Protein AF-X1EGJ7-F1 (afdb_monomer_lite)

Structure (mmCIF, N/CA/C/O backbone):
data_AF-X1EGJ7-F1
#
_entry.id   AF-X1EGJ7-F1
#
loop_
_atom_site.group_PDB
_atom_site.id
_atom_site.type_symbol
_atom_site.label_atom_id
_atom_site.label_alt_id
_atom_site.label_comp_id
_atom_site.label_asym_id
_atom_site.label_entity_id
_atom_site.label_seq_id
_atom_site.pdbx_PDB_ins_code
_atom_site.Cartn_x
_atom_site.Cartn_y
_atom_site.Cartn_z
_atom_site.occupancy
_atom_site.B_iso_or_equiv
_atom_site.auth_seq_id
_atom_site.auth_comp_id
_atom_site.auth_asym_id
_atom_site.auth_atom_id
_atom_site.pdbx_PDB_model_num
ATOM 1 N N . LYS A 1 1 ? -11.960 -1.258 -15.805 1.00 50.38 1 LYS A N 1
ATOM 2 C CA . LYS A 1 1 ? -10.604 -1.869 -15.756 1.00 50.38 1 LYS A CA 1
ATOM 3 C C . LYS A 1 1 ? -10.156 -1.867 -14.297 1.00 50.38 1 LYS A C 1
ATOM 5 O O . LYS A 1 1 ? -10.194 -0.806 -13.694 1.00 50.38 1 LYS A O 1
ATOM 10 N N . GLY A 1 2 ? -9.892 -3.040 -13.713 1.00 60.94 2 GLY A N 1
ATOM 11 C CA . GLY A 1 2 ? -9.737 -3.214 -12.260 1.00 60.94 2 GLY A CA 1
ATOM 12 C C . GLY A 1 2 ? -8.401 -2.720 -11.701 1.00 60.94 2 GLY A C 1
ATOM 13 O O . GLY A 1 2 ? -7.391 -2.700 -12.404 1.00 60.94 2 GLY A O 1
ATOM 14 N N . SER A 1 3 ? -8.404 -2.334 -10.424 1.00 78.69 3 SER A N 1
ATOM 15 C CA . SER A 1 3 ? -7.197 -1.960 -9.680 1.00 78.69 3 SER A CA 1
ATOM 16 C C . SER A 1 3 ? -6.280 -3.173 -9.500 1.00 78.69 3 SER A C 1
ATOM 18 O O . SER A 1 3 ? -6.696 -4.208 -8.980 1.00 78.69 3 SER A O 1
ATOM 20 N N . GLY A 1 4 ? -5.003 -3.038 -9.869 1.00 83.44 4 GLY A N 1
ATOM 21 C CA . GLY A 1 4 ? -4.012 -4.094 -9.647 1.00 83.44 4 GLY A CA 1
ATOM 22 C C . GLY A 1 4 ? -3.831 -4.445 -8.164 1.00 83.44 4 GLY A C 1
ATOM 23 O O . GLY A 1 4 ? -3.515 -5.589 -7.852 1.00 83.44 4 GLY A O 1
ATOM 24 N N . MET A 1 5 ? -4.065 -3.487 -7.254 1.00 85.81 5 MET A N 1
ATOM 25 C CA . MET A 1 5 ? -4.050 -3.743 -5.808 1.00 85.81 5 MET A CA 1
ATOM 26 C C . MET A 1 5 ? -5.235 -4.600 -5.385 1.00 85.81 5 MET A C 1
ATOM 28 O O . MET A 1 5 ? -5.035 -5.595 -4.697 1.00 85.81 5 MET A O 1
ATOM 32 N N . ARG A 1 6 ? -6.440 -4.269 -5.858 1.00 88.12 6 ARG A N 1
ATOM 33 C CA . ARG A 1 6 ? -7.647 -5.054 -5.576 1.00 88.12 6 ARG A CA 1
ATOM 34 C C . ARG A 1 6 ? -7.485 -6.496 -6.039 1.00 88.12 6 ARG A C 1
ATOM 36 O O . ARG A 1 6 ? -7.656 -7.403 -5.239 1.00 88.12 6 ARG A O 1
ATOM 43 N N . ASN A 1 7 ? -7.042 -6.699 -7.278 1.00 89.00 7 ASN A N 1
ATOM 44 C CA . ASN A 1 7 ? -6.839 -8.042 -7.822 1.00 89.00 7 ASN A CA 1
ATOM 45 C C . ASN A 1 7 ? -5.761 -8.828 -7.055 1.00 89.00 7 ASN A C 1
ATOM 47 O O . ASN A 1 7 ? -5.837 -10.048 -6.935 1.00 89.00 7 ASN A O 1
ATOM 51 N N . ALA A 1 8 ? -4.702 -8.164 -6.581 1.00 89.19 8 ALA A N 1
ATOM 52 C CA . ALA A 1 8 ? -3.678 -8.822 -5.773 1.00 89.19 8 ALA A CA 1
ATOM 53 C C . ALA A 1 8 ? -4.222 -9.203 -4.389 1.00 89.19 8 ALA A C 1
ATOM 55 O O . ALA A 1 8 ? -4.033 -10.338 -3.963 1.00 89.19 8 ALA A O 1
ATOM 56 N N . PHE A 1 9 ? -4.942 -8.289 -3.742 1.00 89.56 9 PHE A N 1
ATOM 57 C CA . PHE A 1 9 ? -5.538 -8.503 -2.431 1.00 89.56 9 PHE A CA 1
ATOM 58 C C . PHE A 1 9 ? -6.607 -9.600 -2.446 1.00 89.56 9 PHE A C 1
ATOM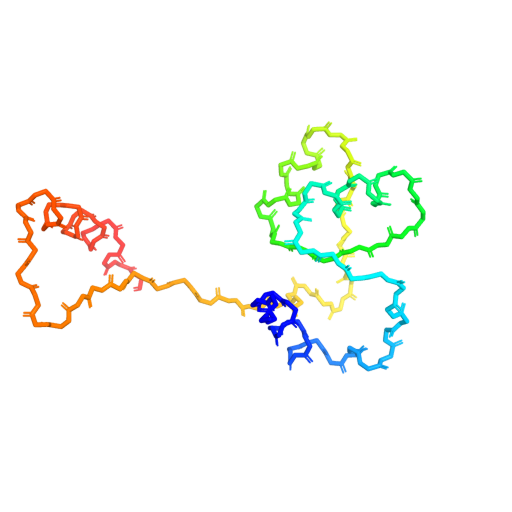 60 O O . PHE A 1 9 ? -6.544 -10.514 -1.634 1.00 89.56 9 PHE A O 1
ATOM 67 N N . GLU A 1 10 ? -7.510 -9.583 -3.426 1.00 91.25 10 GLU A N 1
ATOM 68 C CA . GLU A 1 10 ? -8.544 -10.609 -3.608 1.00 91.25 10 GLU A CA 1
ATOM 69 C C . GLU A 1 10 ? -7.963 -12.021 -3.763 1.00 91.25 10 GLU A C 1
ATOM 71 O O . GLU A 1 10 ? -8.529 -12.986 -3.255 1.00 91.25 10 GLU A O 1
ATOM 76 N N . ARG A 1 11 ? -6.817 -12.152 -4.443 1.00 90.06 11 ARG A N 1
ATOM 77 C CA . ARG A 1 11 ? -6.170 -13.454 -4.670 1.00 90.06 11 ARG A CA 1
ATOM 78 C C . ARG A 1 11 ? -5.328 -13.938 -3.495 1.00 90.06 11 ARG A C 1
ATOM 80 O O . ARG A 1 11 ? -5.206 -15.143 -3.318 1.00 90.06 11 ARG A O 1
ATOM 87 N N . GLN A 1 12 ? -4.681 -13.027 -2.770 1.00 90.81 12 GLN A N 1
ATOM 88 C CA . GLN A 1 12 ? -3.680 -13.383 -1.759 1.00 90.81 12 GLN A CA 1
ATOM 89 C C . GLN A 1 12 ? -4.230 -13.373 -0.334 1.00 90.81 12 GLN A C 1
ATOM 91 O O . GLN A 1 12 ? -3.700 -14.091 0.508 1.00 90.81 12 GLN A O 1
ATOM 96 N N . PHE A 1 13 ? -5.279 -12.597 -0.049 1.00 89.19 13 PHE A N 1
ATOM 97 C CA . PHE A 1 13 ? -5.830 -12.524 1.296 1.00 89.19 13 PHE A CA 1
ATOM 98 C C . PHE A 1 13 ? -6.824 -13.671 1.545 1.00 89.19 13 PHE A C 1
ATOM 100 O O . PHE A 1 13 ? -7.895 -13.684 0.930 1.00 89.19 13 PHE A O 1
ATOM 107 N N . PRO A 1 14 ? -6.527 -14.622 2.456 1.00 87.75 14 PRO A N 1
ATOM 108 C CA . PRO A 1 14 ? -7.313 -15.854 2.605 1.00 87.75 14 PRO A CA 1
ATOM 109 C C . PRO A 1 14 ? -8.787 -15.617 2.948 1.00 87.75 14 PRO A C 1
ATOM 111 O O . PRO A 1 14 ? -9.666 -16.360 2.516 1.00 87.75 14 PRO A O 1
ATOM 114 N N . ASP A 1 15 ? -9.060 -14.546 3.691 1.00 88.50 15 ASP A N 1
ATOM 115 C CA . ASP A 1 15 ? -10.389 -14.216 4.197 1.00 88.50 15 ASP A CA 1
ATOM 116 C C . ASP A 1 15 ? -11.094 -13.126 3.382 1.00 88.50 15 ASP A C 1
ATOM 118 O O . ASP A 1 15 ? -12.087 -12.562 3.840 1.00 88.50 15 ASP A O 1
ATOM 122 N N . TYR A 1 16 ? -10.640 -12.845 2.154 1.00 90.25 16 TYR A N 1
ATOM 123 C CA . TYR A 1 16 ? -11.230 -11.797 1.312 1.00 90.25 16 TYR A CA 1
ATOM 124 C C . TYR A 1 16 ? -12.751 -11.935 1.169 1.00 90.25 16 TYR A C 1
ATOM 126 O O . TYR A 1 16 ? -13.486 -10.966 1.341 1.00 90.25 16 TYR A O 1
ATOM 134 N N . LYS A 1 17 ? -13.246 -13.161 0.958 1.00 92.25 17 LYS A N 1
ATOM 135 C CA . LYS A 1 17 ? -14.686 -13.446 0.820 1.00 92.25 17 LYS A CA 1
ATOM 136 C C . LYS A 1 17 ? -15.504 -13.173 2.089 1.00 92.25 17 LYS A C 1
ATOM 138 O O . LYS A 1 17 ? -16.723 -13.065 2.003 1.00 92.25 17 LYS A O 1
ATOM 143 N N . LYS A 1 18 ? -14.861 -13.088 3.258 1.00 92.12 18 LYS A N 1
ATOM 144 C CA . LYS A 1 18 ? -15.510 -12.758 4.538 1.00 92.12 18 LYS A CA 1
ATOM 145 C C . LYS A 1 18 ? -15.616 -11.246 4.754 1.00 92.12 18 LYS A C 1
ATOM 147 O O . LYS A 1 18 ? -16.326 -10.809 5.660 1.00 92.12 18 LYS A O 1
ATOM 152 N N . LEU A 1 19 ? -14.918 -10.438 3.953 1.00 90.06 19 LEU A N 1
ATOM 153 C CA . LEU A 1 19 ? -14.934 -8.986 4.081 1.00 90.06 19 LEU A CA 1
ATOM 154 C C . LEU A 1 19 ? -16.265 -8.411 3.599 1.00 90.06 19 LEU A C 1
ATOM 156 O O . LEU A 1 19 ? -16.745 -8.701 2.505 1.00 90.06 19 LEU A O 1
ATOM 160 N N . LYS A 1 20 ? -16.837 -7.513 4.400 1.00 93.00 20 LYS A N 1
ATOM 161 C CA . LYS A 1 20 ? -18.011 -6.732 4.014 1.00 93.00 20 LYS A CA 1
ATOM 162 C C . LYS A 1 20 ? -17.564 -5.466 3.289 1.00 93.00 20 LYS A C 1
ATOM 164 O O . LYS A 1 20 ? -17.460 -4.409 3.909 1.00 93.00 20 LYS A O 1
ATOM 169 N N . ILE A 1 21 ? -17.296 -5.573 1.990 1.00 91.06 21 ILE A N 1
ATOM 170 C CA . ILE A 1 21 ? -16.896 -4.424 1.167 1.00 91.06 21 ILE A CA 1
ATOM 171 C C . ILE A 1 21 ? -18.037 -3.397 1.141 1.00 91.06 21 ILE A C 1
ATOM 173 O O . ILE A 1 21 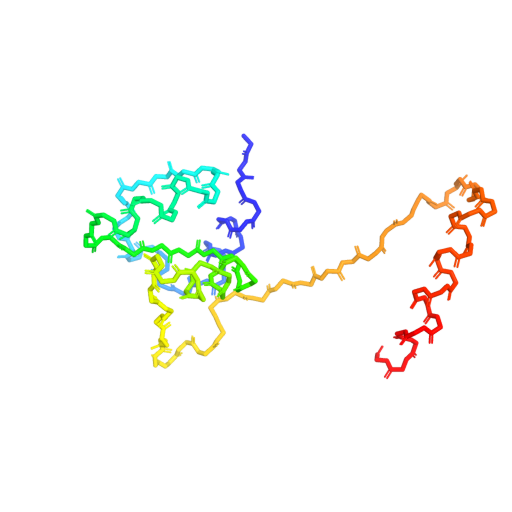? -19.161 -3.704 0.745 1.00 91.06 21 ILE A O 1
ATOM 177 N N . LYS A 1 22 ? -17.761 -2.188 1.640 1.00 91.62 22 LYS A N 1
ATOM 178 C CA . LYS A 1 22 ? -18.739 -1.092 1.743 1.00 91.62 22 LYS A CA 1
ATOM 179 C C . LYS A 1 22 ? -18.614 -0.057 0.643 1.00 91.62 22 LYS A C 1
ATOM 181 O O . LYS A 1 22 ? -19.615 0.553 0.285 1.00 91.62 22 LYS A O 1
ATOM 186 N N . LEU A 1 23 ? -17.399 0.141 0.152 1.00 88.75 23 LEU A N 1
ATOM 187 C CA . LEU A 1 23 ? -17.076 1.172 -0.811 1.00 88.75 23 LEU A CA 1
ATOM 188 C C . LEU A 1 23 ? -15.910 0.700 -1.678 1.00 88.75 23 LEU A C 1
ATOM 190 O O . LEU A 1 23 ? -14.975 0.077 -1.174 1.00 88.75 23 LEU A O 1
ATOM 194 N N . GLU A 1 24 ? -15.969 1.019 -2.967 1.00 88.88 24 GLU A N 1
ATOM 195 C CA . GLU A 1 24 ? -14.852 0.863 -3.892 1.00 88.88 24 GLU A CA 1
ATOM 196 C C . GLU A 1 24 ? -14.468 2.229 -4.455 1.00 88.88 24 GLU A C 1
ATOM 198 O O . GLU A 1 24 ? -15.315 2.961 -4.963 1.00 88.88 24 GLU A O 1
ATOM 203 N N . MET A 1 25 ? -13.181 2.555 -4.384 1.00 88.62 25 MET A N 1
ATOM 204 C CA . MET A 1 25 ? -12.614 3.809 -4.878 1.00 88.62 25 MET A CA 1
ATOM 205 C C . MET A 1 25 ? -11.329 3.490 -5.643 1.00 88.62 25 MET A C 1
ATOM 207 O O . MET A 1 25 ? -10.691 2.462 -5.392 1.00 88.62 25 MET A O 1
ATOM 211 N N . ASN A 1 26 ? -10.966 4.335 -6.607 1.00 86.88 26 ASN A N 1
ATOM 212 C CA . ASN A 1 26 ? -9.830 4.076 -7.500 1.00 86.88 26 ASN A CA 1
ATOM 213 C C . ASN A 1 26 ? -8.660 5.046 -7.304 1.00 86.88 26 ASN A C 1
ATOM 215 O O . ASN A 1 26 ? -7.612 4.838 -7.913 1.00 86.88 26 ASN A O 1
ATOM 219 N N . ASP A 1 27 ? -8.820 6.068 -6.470 1.00 89.44 27 ASP A N 1
ATOM 220 C CA . ASP A 1 27 ? -7.799 7.061 -6.172 1.00 89.44 27 ASP A CA 1
ATOM 221 C C . ASP A 1 27 ? -7.432 7.030 -4.682 1.00 89.44 27 ASP A C 1
ATOM 223 O O . ASP A 1 27 ? -8.266 6.794 -3.808 1.00 89.44 27 ASP A O 1
ATOM 227 N N . ASN A 1 28 ? -6.147 7.219 -4.393 1.00 92.19 28 ASN A N 1
ATOM 228 C CA . ASN A 1 28 ? -5.640 7.082 -3.031 1.00 92.19 28 ASN A CA 1
ATOM 229 C C . ASN A 1 28 ? -6.105 8.227 -2.125 1.00 92.19 28 ASN A C 1
ATOM 231 O O . ASN A 1 28 ? -6.315 7.995 -0.940 1.00 92.19 28 ASN A O 1
ATOM 235 N N . GLU A 1 29 ? -6.268 9.436 -2.661 1.00 94.06 29 GLU A N 1
ATOM 236 C CA . GLU A 1 29 ? -6.634 10.625 -1.883 1.00 94.06 29 GLU A CA 1
ATOM 237 C C . GLU A 1 29 ? -8.053 10.516 -1.327 1.00 94.06 29 GLU A C 1
ATOM 239 O O . GLU A 1 29 ? -8.260 10.700 -0.128 1.00 94.06 29 GLU A O 1
ATOM 244 N N . SER A 1 30 ? -9.015 10.103 -2.151 1.00 94.31 30 SER A N 1
ATOM 245 C CA . SER A 1 30 ? -10.390 9.894 -1.702 1.00 94.31 30 SER A CA 1
ATOM 246 C C . SER A 1 30 ? -10.498 8.695 -0.760 1.00 94.31 30 SER A C 1
ATOM 248 O O . SER A 1 30 ? -11.292 8.734 0.175 1.00 94.31 30 SER A O 1
ATOM 250 N N . ILE A 1 31 ? -9.674 7.650 -0.938 1.00 94.69 31 ILE A N 1
ATOM 251 C CA . ILE A 1 31 ? -9.571 6.559 0.046 1.00 94.69 31 ILE A CA 1
ATOM 252 C C . ILE A 1 31 ? -9.074 7.093 1.394 1.00 94.69 31 ILE A C 1
ATOM 254 O O . ILE A 1 31 ? -9.634 6.729 2.427 1.00 94.69 31 ILE A O 1
ATOM 258 N N . ILE A 1 32 ? -8.033 7.932 1.398 1.00 96.44 32 ILE A N 1
ATOM 259 C CA . ILE A 1 32 ? -7.469 8.516 2.623 1.00 96.44 32 ILE A CA 1
ATOM 260 C C . ILE A 1 32 ? -8.513 9.386 3.322 1.00 96.44 32 ILE A C 1
ATOM 262 O O . ILE A 1 32 ? -8.756 9.152 4.501 1.00 96.44 32 ILE A O 1
ATOM 266 N N . SER A 1 33 ? -9.171 10.304 2.605 1.00 95.56 33 SER A N 1
ATOM 267 C CA . SER A 1 33 ? -10.231 11.162 3.162 1.00 95.56 33 SER A CA 1
ATOM 268 C C . SER A 1 33 ? -11.393 10.336 3.728 1.00 95.56 33 SER A C 1
ATOM 270 O O . SER A 1 33 ? -11.800 10.525 4.875 1.00 95.56 33 SER A O 1
ATOM 272 N N . ALA A 1 34 ? -11.862 9.323 2.989 1.00 95.31 34 ALA A N 1
ATOM 273 C CA . ALA A 1 34 ? -12.934 8.450 3.460 1.00 95.31 34 ALA A CA 1
ATOM 274 C C . ALA A 1 34 ? -12.553 7.676 4.732 1.00 95.31 34 ALA A C 1
ATOM 276 O O . ALA A 1 34 ? -13.410 7.443 5.582 1.00 95.31 34 ALA A O 1
ATOM 277 N N . VAL A 1 35 ? -11.291 7.259 4.881 1.00 96.00 35 VAL A N 1
ATOM 278 C CA . VAL A 1 35 ? -10.804 6.594 6.100 1.00 96.00 35 VAL A CA 1
ATOM 279 C C . VAL A 1 35 ? -10.626 7.595 7.242 1.00 96.00 35 VAL A C 1
ATOM 281 O O . VAL A 1 35 ? -11.065 7.306 8.351 1.00 96.00 35 VAL A O 1
ATOM 284 N N . SER A 1 36 ? -10.032 8.765 6.993 1.00 95.81 36 SER A N 1
ATOM 285 C CA . SER A 1 36 ? -9.743 9.766 8.030 1.00 95.81 36 SER A CA 1
ATOM 286 C C . SER A 1 36 ? -11.001 10.363 8.659 1.00 95.81 36 SER A C 1
ATOM 288 O O . SER A 1 36 ? -10.991 10.755 9.821 1.00 95.81 36 SER A O 1
ATOM 290 N N . GLU A 1 37 ? -12.095 10.421 7.899 1.00 93.69 37 GLU A N 1
ATOM 291 C CA . GLU A 1 37 ? -13.359 11.042 8.310 1.00 93.69 37 GLU A CA 1
ATOM 292 C C . GLU A 1 37 ? -14.415 10.018 8.758 1.00 93.69 37 GLU A C 1
ATOM 294 O O . GLU A 1 37 ? -15.575 10.364 8.992 1.00 93.69 37 GLU A O 1
ATOM 299 N N . SER A 1 38 ? -14.057 8.734 8.867 1.00 92.88 38 SER A N 1
ATOM 300 C CA . SER A 1 38 ? -15.022 7.686 9.195 1.00 92.88 38 SER A CA 1
ATOM 301 C C . SER A 1 38 ? -14.442 6.573 10.070 1.00 92.88 38 SER A C 1
ATOM 303 O O . SER A 1 38 ? -13.302 6.596 10.512 1.00 92.88 38 SER A O 1
ATOM 305 N N . LYS A 1 39 ? -15.274 5.563 10.339 1.00 90.94 39 LYS A N 1
ATOM 306 C CA . LYS A 1 39 ? -14.878 4.315 11.011 1.00 90.94 39 LYS A CA 1
ATOM 307 C C . LYS A 1 39 ? -14.473 3.208 10.033 1.00 90.94 39 LYS A C 1
ATOM 309 O O . LYS A 1 39 ? -14.413 2.039 10.420 1.00 90.94 39 LYS A O 1
ATOM 314 N N . TYR A 1 40 ? -14.329 3.534 8.751 1.00 93.06 40 TYR A N 1
ATOM 315 C CA . TYR A 1 40 ? -13.954 2.562 7.737 1.00 93.06 40 TYR A CA 1
ATOM 316 C C . TYR A 1 40 ? -12.454 2.287 7.761 1.00 93.06 40 TYR A C 1
ATOM 318 O O . TYR A 1 40 ? -11.645 3.112 8.166 1.00 93.06 40 TYR A O 1
ATOM 326 N N . ILE A 1 41 ? -12.103 1.095 7.294 1.00 92.94 41 ILE A N 1
ATOM 327 C CA . ILE A 1 41 ? -10.726 0.668 7.074 1.00 92.94 41 ILE A CA 1
ATOM 328 C C . ILE A 1 41 ? -10.538 0.410 5.586 1.00 92.94 41 ILE A C 1
ATOM 330 O O . ILE A 1 41 ? -11.472 -0.004 4.894 1.00 92.94 41 ILE A O 1
ATOM 334 N N . SER A 1 42 ? -9.328 0.645 5.099 1.00 93.00 42 SER A N 1
ATOM 335 C CA . SER A 1 42 ? -8.969 0.395 3.710 1.00 93.00 42 SER A CA 1
ATOM 336 C C . SER A 1 42 ? -7.594 -0.253 3.619 1.00 93.00 42 SER A C 1
ATOM 338 O O . SER A 1 42 ? -6.861 -0.347 4.603 1.00 93.00 42 SER A O 1
ATOM 340 N N . ILE A 1 43 ? -7.262 -0.719 2.420 1.00 89.50 43 ILE A N 1
ATOM 341 C CA . ILE A 1 43 ? -5.977 -1.320 2.083 1.00 89.50 43 ILE A CA 1
ATOM 342 C C . ILE A 1 43 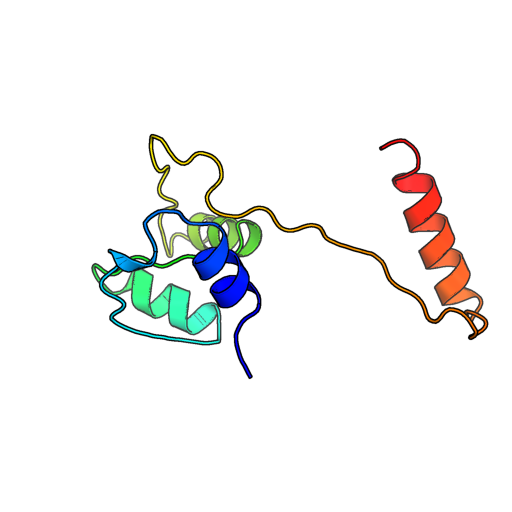? -5.405 -0.560 0.897 1.00 89.50 43 ILE 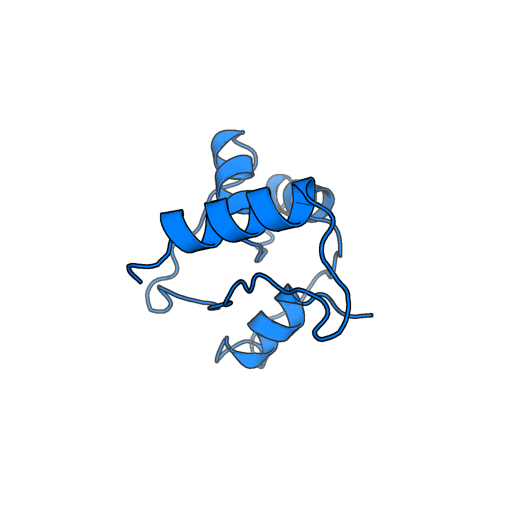A C 1
ATOM 344 O O . ILE A 1 43 ? -6.072 -0.361 -0.117 1.00 89.50 43 ILE A O 1
ATOM 348 N N . MET A 1 44 ? -4.144 -0.166 1.018 1.00 90.12 44 MET A N 1
ATOM 349 C CA . MET A 1 44 ? -3.397 0.538 -0.017 1.00 90.12 44 MET A CA 1
ATOM 350 C C . MET A 1 44 ? -1.926 0.124 0.007 1.00 90.12 44 MET A C 1
ATOM 352 O O . MET A 1 44 ? -1.526 -0.735 0.791 1.00 90.12 44 MET A O 1
ATOM 356 N N . SER A 1 45 ? -1.117 0.683 -0.893 1.00 89.12 45 SER A N 1
ATOM 357 C CA . SER A 1 45 ? 0.324 0.452 -0.861 1.00 89.12 45 SER A CA 1
ATOM 358 C C . SER A 1 45 ? 0.948 1.067 0.392 1.00 89.12 45 SER A C 1
ATOM 360 O O . SER A 1 45 ? 0.592 2.170 0.806 1.00 89.12 45 SER A O 1
ATOM 362 N N . GLU A 1 46 ? 1.925 0.361 0.954 1.00 89.38 46 GLU A N 1
ATOM 363 C CA . GLU A 1 46 ? 2.649 0.757 2.166 1.00 89.38 46 GLU A CA 1
ATOM 364 C C . GLU A 1 46 ? 3.202 2.185 2.078 1.00 89.38 46 GLU A C 1
ATOM 366 O O . GLU A 1 46 ? 2.967 2.992 2.969 1.00 89.38 46 GLU A O 1
ATOM 371 N N . MET A 1 47 ? 3.846 2.537 0.960 1.00 90.88 47 MET A N 1
ATOM 372 C CA . MET A 1 47 ? 4.400 3.879 0.749 1.00 90.88 47 MET A CA 1
ATOM 373 C C . MET A 1 47 ? 3.345 4.988 0.912 1.00 90.88 47 MET A C 1
ATOM 375 O O . MET A 1 47 ? 3.631 6.039 1.481 1.00 90.88 47 MET A O 1
ATOM 379 N N . MET A 1 48 ? 2.120 4.765 0.424 1.00 92.38 48 MET A N 1
ATOM 380 C CA . MET A 1 48 ? 1.036 5.748 0.538 1.00 92.38 48 MET A CA 1
ATOM 381 C C . MET A 1 48 ? 0.502 5.817 1.965 1.00 92.38 48 MET A C 1
ATOM 383 O O . MET A 1 48 ? 0.300 6.914 2.479 1.00 92.38 48 MET A O 1
ATOM 387 N N . ALA A 1 49 ? 0.350 4.664 2.621 1.00 94.00 49 ALA A N 1
ATOM 388 C CA . ALA A 1 49 ? -0.087 4.601 4.008 1.00 94.00 49 ALA A CA 1
ATOM 389 C C . ALA A 1 49 ? 0.905 5.304 4.951 1.00 94.00 49 ALA A C 1
ATOM 391 O O . ALA A 1 49 ? 0.485 6.095 5.790 1.00 94.00 49 ALA A O 1
ATOM 392 N N . ILE A 1 50 ? 2.215 5.091 4.764 1.00 95.69 50 ILE A N 1
ATOM 393 C CA . ILE A 1 50 ? 3.275 5.752 5.544 1.00 95.69 50 ILE A CA 1
ATOM 394 C C . ILE A 1 50 ? 3.228 7.268 5.351 1.00 95.69 50 ILE A C 1
ATOM 396 O O . ILE A 1 50 ? 3.331 8.014 6.322 1.00 95.69 50 ILE A O 1
ATOM 400 N N . ASN A 1 51 ? 3.071 7.741 4.113 1.00 96.06 51 ASN A N 1
ATOM 401 C CA . ASN A 1 51 ? 2.987 9.177 3.844 1.00 96.06 51 ASN A CA 1
ATOM 402 C C . ASN A 1 51 ? 1.747 9.803 4.500 1.00 96.06 51 ASN A C 1
ATOM 404 O O . ASN A 1 51 ? 1.854 10.858 5.121 1.00 96.06 51 ASN A O 1
ATOM 408 N N . ALA A 1 52 ? 0.593 9.139 4.405 1.00 96.88 52 ALA A N 1
ATOM 409 C CA . ALA A 1 52 ? -0.651 9.614 5.002 1.00 96.88 52 ALA A CA 1
ATOM 410 C C . ALA A 1 52 ? -0.621 9.575 6.542 1.00 96.88 52 ALA A C 1
ATOM 412 O O . ALA A 1 52 ? -1.110 10.500 7.187 1.00 96.88 52 ALA A O 1
ATOM 413 N N . GLU A 1 53 ? -0.003 8.553 7.143 1.00 97.62 53 GLU A N 1
ATOM 414 C CA . GLU A 1 53 ? 0.192 8.478 8.595 1.00 97.62 53 GLU A CA 1
ATOM 415 C C . GLU A 1 53 ? 1.160 9.559 9.094 1.00 97.62 53 GLU A C 1
ATOM 417 O O . GLU A 1 53 ? 0.871 10.225 10.085 1.00 97.62 53 GLU A O 1
ATOM 422 N N . LYS A 1 54 ? 2.270 9.809 8.384 1.00 97.50 54 LYS A N 1
ATOM 423 C CA . LYS A 1 54 ? 3.194 10.915 8.704 1.00 97.50 54 LYS A CA 1
ATOM 424 C C . LYS A 1 54 ? 2.521 12.285 8.628 1.00 97.50 54 LYS A C 1
ATOM 426 O O . LYS A 1 54 ? 2.888 13.177 9.385 1.00 97.50 54 LYS A O 1
ATOM 431 N N . ALA A 1 55 ? 1.548 12.441 7.733 1.00 97.06 55 ALA A N 1
ATOM 432 C CA . ALA A 1 55 ? 0.717 13.637 7.637 1.00 97.06 55 ALA A CA 1
ATOM 433 C C . ALA A 1 55 ? -0.384 13.707 8.717 1.00 97.06 55 ALA A C 1
ATOM 435 O O . ALA A 1 55 ? -1.123 14.686 8.763 1.00 97.06 55 ALA A O 1
ATOM 436 N N . GLY A 1 56 ? -0.514 12.689 9.576 1.00 97.12 56 GLY A N 1
ATOM 437 C CA . GLY A 1 56 ? -1.518 12.628 10.639 1.00 97.12 56 GLY A CA 1
ATOM 438 C C . GLY A 1 56 ? -2.941 12.340 10.155 1.00 97.12 56 GLY A C 1
ATOM 439 O O . GLY A 1 56 ? -3.882 12.517 10.922 1.00 97.12 56 GLY A O 1
ATOM 440 N N . LEU A 1 57 ? -3.116 11.910 8.900 1.00 97.25 57 LEU A N 1
ATOM 441 C CA . LEU A 1 57 ? -4.438 11.705 8.296 1.00 97.25 57 LEU A CA 1
ATOM 442 C C . LEU A 1 57 ? -5.043 10.348 8.663 1.00 97.25 57 LEU A C 1
ATOM 444 O O . LEU A 1 57 ? -6.255 10.217 8.793 1.00 97.25 57 LEU A O 1
ATOM 448 N N . ILE A 1 58 ? -4.209 9.322 8.821 1.00 96.75 58 ILE A N 1
ATOM 449 C CA . ILE A 1 58 ? -4.639 7.958 9.147 1.00 96.75 58 ILE A CA 1
ATOM 450 C C . ILE A 1 58 ? -3.695 7.329 10.169 1.00 96.75 58 ILE A C 1
ATOM 452 O O . ILE A 1 58 ? -2.619 7.855 10.449 1.00 96.75 58 ILE A O 1
ATOM 456 N N . LYS A 1 59 ? -4.064 6.149 10.670 1.00 95.81 59 LYS A N 1
ATOM 457 C CA . LYS A 1 59 ? -3.188 5.281 11.459 1.00 95.81 59 LYS A CA 1
ATOM 458 C C . LYS A 1 59 ? -2.982 3.956 10.731 1.00 95.81 59 LYS A C 1
ATOM 460 O O . LYS A 1 59 ? -3.957 3.348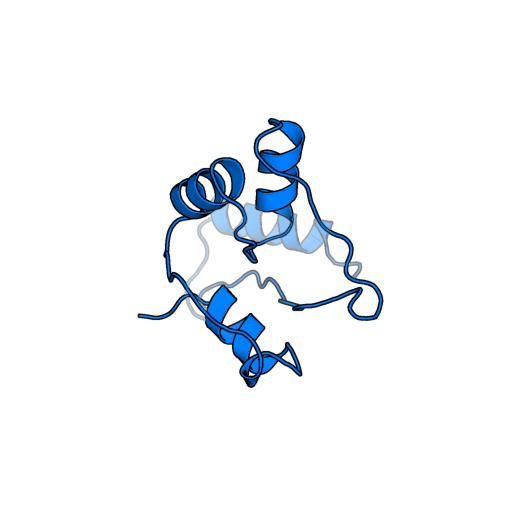 10.286 1.00 95.81 59 LYS A O 1
ATOM 465 N N . ILE A 1 60 ? -1.736 3.492 10.629 1.00 94.06 60 ILE A N 1
ATOM 466 C CA . ILE A 1 60 ? -1.439 2.157 10.100 1.00 94.06 60 ILE A CA 1
ATOM 467 C C . ILE A 1 60 ? -1.770 1.119 11.175 1.00 94.06 60 ILE A C 1
ATOM 469 O O . ILE A 1 60 ? -1.385 1.257 12.337 1.00 94.06 60 ILE A O 1
ATOM 473 N N . LEU A 1 61 ? -2.507 0.080 10.780 1.00 90.56 61 LEU A N 1
ATOM 474 C CA . LEU A 1 61 ? -2.897 -1.020 11.655 1.00 90.56 61 LEU A CA 1
ATOM 475 C C . LEU A 1 61 ? -1.996 -2.232 11.409 1.00 90.56 61 LEU A C 1
ATOM 477 O O . LEU A 1 61 ? -1.934 -2.748 10.294 1.00 90.56 61 LEU A O 1
ATOM 481 N N . GLU A 1 62 ? -1.356 -2.730 12.464 1.00 84.31 62 GLU A N 1
ATOM 482 C CA . GLU A 1 62 ? -0.649 -4.011 12.427 1.00 84.31 62 GLU A CA 1
ATOM 483 C C . GLU A 1 62 ? -1.634 -5.164 12.648 1.00 84.31 62 GLU A C 1
ATOM 485 O O . GLU A 1 62 ? -2.236 -5.306 13.718 1.00 84.31 62 GLU A O 1
ATOM 490 N N . ILE A 1 63 ? -1.805 -6.013 11.633 1.00 80.62 63 ILE A N 1
ATOM 491 C CA . ILE A 1 63 ? -2.708 -7.163 11.716 1.00 80.62 63 ILE A CA 1
ATOM 492 C C . ILE A 1 63 ? -1.942 -8.372 12.257 1.00 80.62 63 ILE A C 1
ATOM 494 O O . ILE A 1 63 ? -1.170 -9.023 11.549 1.00 80.62 63 ILE A O 1
ATOM 498 N N . LYS A 1 64 ? -2.194 -8.714 13.524 1.00 80.44 64 LYS A N 1
ATOM 499 C CA . LYS A 1 64 ? -1.666 -9.943 14.134 1.00 80.44 64 LYS A CA 1
ATOM 500 C C . LYS A 1 64 ? -2.124 -11.165 13.328 1.00 80.44 64 LYS A C 1
ATOM 502 O O . LYS A 1 64 ? -3.308 -11.314 13.045 1.00 80.44 64 LYS A O 1
ATOM 507 N N . GLY A 1 65 ? -1.180 -12.031 12.958 1.00 77.12 65 GLY A N 1
ATOM 508 C CA . GLY A 1 65 ? -1.433 -13.222 12.133 1.00 77.12 65 GLY A CA 1
ATOM 509 C C . GLY A 1 65 ? -1.351 -12.994 10.619 1.00 77.12 65 GLY A C 1
ATOM 510 O O . GLY A 1 65 ? -1.270 -13.969 9.878 1.00 77.12 65 GLY A O 1
ATOM 511 N N . PHE A 1 66 ? -1.284 -11.740 10.157 1.00 73.44 66 PHE A N 1
ATOM 512 C CA . PHE A 1 66 ? -1.099 -11.391 8.744 1.00 73.44 66 PHE A CA 1
ATOM 513 C C . PHE A 1 66 ? -0.001 -10.326 8.576 1.00 73.44 66 PHE A C 1
ATOM 515 O O . PHE A 1 66 ? -0.289 -9.212 8.136 1.00 73.44 66 PHE A O 1
ATOM 522 N N . PRO A 1 67 ? 1.270 -10.645 8.900 1.00 71.88 67 PRO A N 1
ATOM 523 C CA . PRO A 1 67 ? 2.375 -9.688 8.777 1.00 71.88 67 PRO A CA 1
ATOM 524 C C . PRO A 1 67 ? 2.621 -9.255 7.323 1.00 71.88 67 PRO A C 1
ATOM 526 O O . PRO A 1 67 ? 3.150 -8.178 7.074 1.00 71.88 67 PRO A O 1
ATOM 529 N N . GLN A 1 68 ? 2.209 -10.077 6.355 1.00 78.81 68 GLN A N 1
ATOM 530 C CA . GLN A 1 68 ? 2.208 -9.742 4.939 1.00 78.81 68 GLN A CA 1
ATOM 531 C C . GLN A 1 68 ? 0.850 -10.104 4.341 1.00 78.81 68 GLN A C 1
ATOM 533 O O . GLN A 1 68 ? 0.528 -11.272 4.147 1.00 78.81 68 GLN A O 1
ATOM 538 N N . ILE A 1 69 ? 0.050 -9.077 4.063 1.00 79.62 69 ILE A N 1
ATOM 539 C CA . ILE A 1 69 ? -1.308 -9.225 3.525 1.00 79.62 69 ILE A CA 1
ATOM 540 C C . ILE A 1 69 ? -1.267 -9.442 2.003 1.00 79.62 69 ILE A C 1
ATOM 542 O O . ILE A 1 69 ? -2.050 -10.216 1.458 1.00 79.62 69 ILE A O 1
ATOM 546 N N . VAL A 1 70 ? -0.351 -8.752 1.312 1.00 86.00 70 VAL A N 1
ATOM 547 C CA . VAL A 1 70 ? -0.128 -8.863 -0.136 1.00 86.00 70 VAL A CA 1
ATOM 548 C C . VAL A 1 70 ? 1.356 -8.659 -0.431 1.00 86.00 70 VAL A C 1
ATOM 550 O O . VAL A 1 70 ? 1.940 -7.674 0.020 1.00 86.00 70 VAL A O 1
ATOM 553 N N . LYS A 1 71 ? 1.953 -9.533 -1.246 1.00 85.62 71 LYS A N 1
ATOM 554 C CA . LYS A 1 71 ? 3.281 -9.334 -1.841 1.00 85.62 71 LYS A CA 1
ATOM 555 C C . LYS A 1 71 ? 3.148 -8.996 -3.324 1.00 85.62 71 LYS A C 1
ATOM 557 O O . LYS A 1 71 ? 2.369 -9.620 -4.052 1.00 85.62 71 LYS A O 1
ATOM 562 N N . ARG A 1 72 ? 3.900 -7.992 -3.780 1.00 82.62 72 ARG A N 1
ATOM 563 C CA . ARG A 1 72 ? 3.963 -7.596 -5.192 1.00 82.62 72 ARG A CA 1
ATOM 564 C C . ARG A 1 72 ? 5.400 -7.340 -5.598 1.00 82.62 72 ARG A C 1
ATOM 566 O O . ARG A 1 72 ? 6.055 -6.481 -5.018 1.00 82.62 72 ARG A O 1
ATOM 573 N N . ASP A 1 73 ? 5.832 -8.039 -6.633 1.00 81.81 73 ASP A N 1
ATOM 574 C CA . ASP A 1 73 ? 7.124 -7.786 -7.248 1.00 81.81 73 ASP A CA 1
ATOM 575 C C . ASP A 1 73 ? 7.040 -6.543 -8.145 1.00 81.81 73 ASP A C 1
ATOM 577 O O . ASP A 1 73 ? 6.024 -6.284 -8.806 1.00 81.81 73 ASP A O 1
ATOM 581 N N . LEU A 1 74 ? 8.118 -5.763 -8.149 1.00 81.25 74 LEU A N 1
ATOM 582 C CA . LEU A 1 74 ? 8.304 -4.629 -9.044 1.00 81.25 74 LEU A CA 1
ATOM 583 C C . LEU A 1 74 ? 9.345 -5.013 -10.087 1.00 81.25 74 LEU A C 1
ATOM 585 O O . LEU A 1 74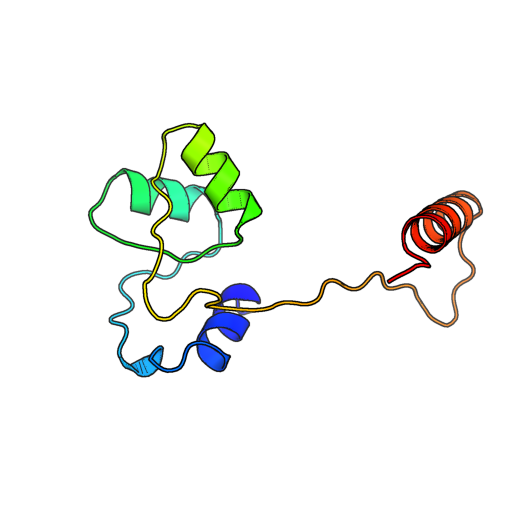 ? 10.447 -5.433 -9.746 1.00 81.25 74 LEU A O 1
ATOM 589 N N . PHE A 1 75 ? 8.994 -4.849 -11.359 1.00 83.62 75 PHE A N 1
ATOM 590 C CA . PHE A 1 75 ? 9.865 -5.201 -12.473 1.00 83.62 75 PHE A CA 1
ATOM 591 C C . PHE A 1 75 ? 10.205 -3.961 -13.286 1.00 83.62 75 PHE A C 1
ATOM 593 O O . PHE A 1 75 ? 9.317 -3.231 -13.733 1.00 83.62 75 PHE A O 1
ATOM 600 N N . PHE A 1 76 ? 11.495 -3.765 -13.539 1.00 84.12 76 PHE A N 1
ATOM 601 C CA . PHE A 1 76 ? 11.946 -2.872 -14.595 1.00 84.12 76 PHE A CA 1
ATOM 602 C C . PHE A 1 76 ? 11.800 -3.591 -15.939 1.00 84.12 76 PHE A C 1
ATOM 604 O O . PHE A 1 76 ? 12.322 -4.689 -16.123 1.00 84.12 76 PHE A O 1
ATOM 611 N N . ILE A 1 77 ? 11.082 -2.980 -16.883 1.00 84.88 77 ILE A N 1
ATOM 612 C CA . ILE A 1 77 ? 10.827 -3.564 -18.205 1.00 84.88 77 ILE A CA 1
ATOM 613 C C . ILE A 1 77 ? 11.349 -2.661 -19.320 1.00 84.88 77 ILE A C 1
ATOM 615 O O . ILE A 1 77 ? 11.292 -1.434 -19.232 1.00 84.88 77 ILE A O 1
ATOM 619 N N . LYS A 1 78 ? 11.812 -3.279 -20.408 1.00 84.00 78 LYS A N 1
ATOM 620 C CA . LYS A 1 78 ? 12.156 -2.602 -21.662 1.00 84.00 78 LYS A CA 1
ATOM 621 C C . LYS A 1 78 ? 11.647 -3.403 -22.854 1.00 84.00 78 LYS A C 1
ATOM 623 O O . LYS A 1 78 ? 11.461 -4.614 -22.764 1.00 84.00 78 LYS A O 1
ATOM 628 N N . SER A 1 79 ? 11.441 -2.730 -23.984 1.00 84.06 79 SER A N 1
ATOM 629 C CA . SER A 1 79 ? 11.115 -3.420 -25.236 1.00 84.06 79 SER A CA 1
ATOM 630 C C . SER A 1 79 ? 12.276 -4.325 -25.645 1.00 84.06 79 SER A C 1
ATOM 632 O O . SER A 1 79 ? 13.426 -3.885 -25.654 1.00 84.06 79 SER A O 1
ATOM 634 N N . LYS A 1 80 ? 11.975 -5.574 -26.014 1.00 81.75 80 LYS A N 1
ATOM 635 C CA . LYS A 1 80 ? 12.989 -6.561 -26.414 1.00 81.75 80 LYS A CA 1
ATOM 636 C C . LYS A 1 80 ? 13.794 -6.100 -27.635 1.00 81.75 80 LYS A C 1
ATOM 638 O O . LYS A 1 80 ? 15.006 -6.253 -27.647 1.00 81.75 80 LYS A O 1
ATOM 643 N N . ASN A 1 81 ? 13.113 -5.495 -28.611 1.00 81.88 81 ASN A N 1
ATOM 644 C CA . ASN A 1 81 ? 13.657 -5.231 -29.948 1.00 81.88 81 ASN A CA 1
ATOM 645 C C . ASN A 1 81 ? 13.847 -3.738 -30.255 1.00 81.88 81 ASN A C 1
ATOM 647 O O . ASN A 1 81 ? 13.984 -3.374 -31.417 1.00 81.88 81 ASN A O 1
ATOM 651 N N . LYS A 1 82 ? 13.766 -2.851 -29.254 1.00 82.75 82 LYS A N 1
ATOM 652 C CA . LYS A 1 82 ? 14.048 -1.425 -29.476 1.00 82.75 82 LYS A CA 1
ATOM 653 C C . LYS A 1 82 ? 15.391 -1.083 -28.869 1.00 82.75 82 LYS A C 1
ATOM 655 O O . LYS A 1 82 ? 15.611 -1.358 -27.689 1.00 82.75 82 LYS A O 1
ATOM 660 N N . GLU A 1 83 ? 16.234 -0.445 -29.667 1.00 83.25 83 GLU A N 1
ATOM 661 C CA . GLU A 1 83 ? 17.423 0.214 -29.156 1.00 83.25 83 GLU A CA 1
ATOM 662 C C . GLU A 1 83 ? 17.006 1.295 -28.160 1.00 83.25 83 GLU A C 1
ATOM 664 O O . GLU A 1 83 ? 16.029 2.032 -28.349 1.00 83.25 83 GLU A O 1
ATOM 669 N N . LEU A 1 84 ? 17.708 1.322 -27.034 1.00 84.38 84 LEU A N 1
ATOM 670 C CA . LEU A 1 84 ? 17.550 2.377 -26.055 1.00 84.38 84 LEU A CA 1
ATOM 671 C C . LEU A 1 84 ? 18.335 3.589 -26.556 1.00 84.38 84 LEU A C 1
ATOM 673 O O . LEU A 1 84 ? 19.456 3.450 -27.034 1.00 84.38 84 LEU A O 1
ATOM 677 N N . SER A 1 85 ? 17.754 4.782 -26.427 1.00 88.56 85 SER A N 1
ATOM 678 C CA . SER A 1 85 ? 18.550 6.001 -26.557 1.00 88.56 85 SER A CA 1
ATOM 679 C C . SER A 1 85 ? 19.649 6.005 -25.497 1.00 88.56 85 SER A C 1
ATOM 681 O O . SER A 1 85 ? 19.484 5.392 -24.442 1.00 88.56 85 SER A O 1
ATOM 683 N N . GLU A 1 86 ? 20.726 6.750 -25.732 1.00 91.25 86 GLU A N 1
ATOM 684 C CA . GLU A 1 86 ? 21.860 6.845 -24.805 1.00 91.25 86 GLU A CA 1
ATOM 685 C C . GLU A 1 86 ? 21.417 7.119 -23.357 1.00 91.25 86 GLU A C 1
ATOM 687 O O . GLU A 1 86 ? 21.784 6.387 -22.442 1.00 91.25 86 GLU A O 1
ATOM 692 N N . LEU A 1 87 ? 20.511 8.084 -23.152 1.00 91.75 87 LEU A N 1
ATOM 693 C CA . LEU A 1 87 ? 19.952 8.386 -21.831 1.00 91.75 87 LEU A CA 1
ATOM 694 C C . LEU A 1 87 ? 19.259 7.176 -21.180 1.00 91.75 87 LEU A C 1
ATOM 696 O O . LEU A 1 87 ? 19.415 6.935 -19.983 1.00 91.75 87 LEU A O 1
ATOM 700 N N . LYS A 1 88 ? 18.480 6.411 -21.953 1.00 89.25 88 LYS A N 1
ATOM 701 C CA . LYS A 1 88 ? 17.771 5.229 -21.443 1.00 89.25 88 LYS A CA 1
ATOM 702 C C . LYS A 1 88 ? 18.736 4.085 -21.150 1.00 89.25 88 LYS A C 1
ATOM 704 O O . LYS A 1 88 ? 18.518 3.376 -20.173 1.00 89.25 88 LYS A O 1
ATOM 709 N N . THR A 1 89 ? 19.784 3.922 -21.955 1.00 89.44 89 THR A N 1
ATOM 710 C CA . THR A 1 89 ? 20.869 2.966 -21.700 1.00 89.44 89 THR A CA 1
ATOM 711 C C . THR A 1 89 ? 21.590 3.320 -20.408 1.00 89.44 89 THR A C 1
ATOM 713 O O . THR A 1 89 ? 21.692 2.478 -19.526 1.00 89.44 89 THR A O 1
ATOM 716 N N . ASN A 1 90 ? 21.981 4.582 -20.234 1.00 92.12 90 ASN A N 1
ATOM 717 C CA . ASN A 1 90 ? 22.667 5.044 -19.029 1.00 92.12 90 ASN A CA 1
ATOM 718 C C . ASN A 1 90 ? 21.811 4.845 -17.772 1.00 92.12 90 ASN A C 1
ATOM 720 O O . ASN A 1 90 ? 22.309 4.372 -16.752 1.00 92.12 90 ASN A O 1
ATOM 724 N N . PHE A 1 91 ? 20.509 5.143 -17.845 1.00 90.62 91 PHE A N 1
ATOM 725 C CA . PHE A 1 91 ? 19.586 4.858 -16.746 1.00 90.62 91 PHE A CA 1
ATOM 726 C C . PHE A 1 91 ? 19.464 3.353 -16.469 1.00 90.62 91 PHE A C 1
ATOM 728 O O . PHE A 1 91 ? 19.492 2.937 -15.313 1.00 90.62 91 PHE A O 1
ATOM 735 N N . TRP A 1 92 ? 19.350 2.530 -17.513 1.00 88.06 92 TRP A N 1
ATOM 736 C CA . TRP A 1 92 ? 19.257 1.079 -17.371 1.00 88.06 92 TRP A CA 1
ATOM 737 C C . TRP A 1 92 ? 20.504 0.485 -16.709 1.00 88.06 92 TRP A C 1
ATOM 739 O O . TRP A 1 92 ? 20.381 -0.254 -15.734 1.00 88.06 92 TRP A O 1
ATOM 749 N N . GLU A 1 93 ? 21.693 0.857 -17.182 1.00 89.25 93 GLU A N 1
ATOM 750 C CA . GLU A 1 93 ? 22.969 0.416 -16.612 1.00 89.25 93 GLU A CA 1
ATOM 751 C C . GLU A 1 93 ? 23.159 0.922 -15.178 1.00 89.25 93 GLU A C 1
ATOM 753 O O . GLU A 1 93 ? 23.643 0.183 -14.321 1.00 89.25 93 GLU A O 1
ATOM 758 N N . TYR A 1 94 ? 22.708 2.145 -14.873 1.00 91.06 94 TYR A N 1
ATOM 759 C CA . TYR A 1 94 ? 22.696 2.661 -13.504 1.00 91.06 94 TYR A CA 1
ATOM 760 C C . TYR A 1 94 ? 21.864 1.776 -12.568 1.00 91.06 94 TYR A C 1
ATOM 762 O O . TYR A 1 94 ? 22.343 1.392 -11.499 1.00 91.06 94 TYR A O 1
ATOM 770 N N . ILE A 1 95 ? 20.632 1.436 -12.964 1.00 88.75 95 ILE A N 1
ATOM 771 C CA . ILE A 1 95 ? 19.760 0.563 -12.170 1.00 88.75 95 ILE A CA 1
ATOM 772 C C . ILE A 1 95 ? 20.386 -0.829 -12.043 1.00 88.75 95 ILE A C 1
ATOM 774 O O . ILE A 1 95 ? 20.490 -1.344 -10.932 1.00 88.75 95 ILE A O 1
ATOM 778 N N . LYS A 1 96 ? 20.864 -1.412 -13.148 1.00 84.81 96 LYS A N 1
ATOM 779 C CA . LYS A 1 96 ? 21.482 -2.742 -13.165 1.00 84.81 96 LYS A CA 1
ATOM 780 C C . LYS A 1 96 ? 22.667 -2.819 -12.200 1.00 84.81 96 LYS A C 1
ATOM 782 O O . LYS A 1 96 ? 22.638 -3.626 -11.281 1.00 84.81 96 LYS A O 1
ATOM 787 N N . LYS A 1 97 ? 23.635 -1.906 -12.311 1.00 88.25 97 LYS A N 1
ATOM 788 C CA . LYS A 1 97 ? 24.820 -1.864 -11.440 1.00 88.25 97 LYS A CA 1
ATOM 789 C C . LYS A 1 97 ? 24.472 -1.659 -9.963 1.00 88.25 97 LYS A C 1
ATOM 791 O O . LYS A 1 97 ? 25.135 -2.205 -9.087 1.00 88.25 97 LYS A O 1
ATOM 796 N N . LYS A 1 98 ? 23.458 -0.840 -9.667 1.00 84.06 98 LYS A N 1
ATOM 797 C CA . LYS A 1 98 ? 23.067 -0.525 -8.285 1.00 84.06 98 LYS A CA 1
ATOM 798 C C . LYS A 1 98 ? 22.381 -1.695 -7.576 1.00 84.06 98 LYS A C 1
ATOM 800 O O . LYS A 1 98 ? 22.456 -1.775 -6.353 1.00 84.06 98 LYS A O 1
ATOM 805 N N . TYR A 1 99 ? 21.723 -2.577 -8.327 1.00 75.88 99 TYR A N 1
ATOM 806 C CA . TYR A 1 99 ? 20.894 -3.652 -7.781 1.00 75.88 99 TYR A CA 1
ATOM 807 C C . TYR A 1 99 ? 21.330 -5.061 -8.234 1.00 75.88 99 TYR A C 1
ATOM 809 O O . TYR A 1 99 ? 20.608 -6.015 -7.985 1.00 75.88 99 TYR A O 1
ATOM 817 N N . GLU A 1 100 ? 22.513 -5.213 -8.842 1.00 60.31 100 GLU A N 1
ATOM 818 C CA . GLU A 1 100 ? 23.059 -6.490 -9.352 1.00 60.31 100 GLU A CA 1
ATOM 819 C C . GLU A 1 100 ? 23.439 -7.520 -8.265 1.00 60.31 100 GLU A C 1
ATOM 821 O O . GLU A 1 100 ? 23.753 -8.657 -8.598 1.00 60.31 100 GLU A O 1
ATOM 826 N N . ASN A 1 101 ? 23.387 -7.154 -6.978 1.00 47.62 101 ASN A N 1
ATOM 827 C CA . ASN A 1 101 ? 23.736 -8.027 -5.844 1.00 47.62 101 ASN A CA 1
ATOM 828 C C . ASN A 1 101 ? 22.516 -8.551 -5.052 1.00 47.62 101 ASN A C 1
ATOM 830 O O . ASN A 1 101 ? 22.654 -8.863 -3.868 1.00 47.62 101 ASN A O 1
ATOM 834 N N . TYR A 1 102 ? 21.337 -8.633 -5.677 1.00 42.88 102 TYR A N 1
ATOM 835 C CA . TYR A 1 102 ? 20.142 -9.283 -5.118 1.00 42.88 102 TYR A CA 1
ATOM 836 C C . TYR A 1 102 ? 19.572 -10.323 -6.078 1.00 42.88 102 TYR A C 1
ATOM 838 O O . TYR A 1 102 ? 19.416 -9.993 -7.276 1.00 42.88 102 TYR A O 1
#

pLDDT: mean 87.12, std 9.73, range [42.88, 97.62]

InterPro domains:
  IPR005119 LysR, substrate-binding [PF03466] (2-98)

Sequence (102 aa):
KGSGMRNAFERQFPDYKKLKIKLEMNDNESIISAVSESKYISIMSEMMAINAEKAGLIKILEIKGFPQIVKRDLFFIKSKNKELSELKTNFWEYIKKKYENY

Foldseek 3Di:
DDDPVVVQLCVQAPCNVVDPDDDDDDDLVVVLQVVQVDVDDDDDDPVSQVVCVVVVSHDDDCDPPCNDSGDDDDDDDDDPPDDDDPVRVVVVVVVCVVPVPD

Secondary structure (DSSP, 8-state):
---HHHHHHHHH-TTGGG-------S-HHHHHHHHHTSS------HHHHHHHHHTTS------TT-S-S----------TTSPPPHHHHHHHHHHHHHHTT-

Organism: NCBI:txid412755

Radius of gyration: 18.25 Å; chains: 1; bounding box: 44×30×44 Å